Protein AF-A0A845YR26-F1 (afdb_monomer_lite)

Secondary structure (DSSP, 8-state):
----------------------PPPPPGGG----HHHHHHHHHT-SSHHHHHHHHHHHGGGHHHHHHHHHHHTT-SSHHHHHHHHHHHTT---HHHHHHHHHH---

pLDDT: mean 79.08, std 20.18, range [38.75, 97.38]

Radius of gyration: 26.7 Å; chains: 1; bounding box: 30×80×64 Å

Sequence (106 aa):
MPTNRKEEDNSPRADDAVLGGEAPPPPVEGVVLGGIEGVKRRLAATTVEQRLAALYDAIDYGEAGLDLMLQALQDESPQVHWAAYLLLKDSDSPKVKQYLSNYLPW

Foldseek 3Di:
DDDDDDDDDDDDDDDDDPCPDPDPDPPPVPDPPPDLRCLVVQCPDPDPVSVLVSLVSLVVVPPSSLVSLLVQCPPPDPVSVVSSCVVLVPDPDPVSVVSVCVVPVD

Structure (mmCIF, N/CA/C/O backbone):
data_AF-A0A845YR26-F1
#
_entry.id   AF-A0A845YR26-F1
#
loop_
_atom_site.group_PDB
_atom_site.id
_atom_site.type_symbol
_atom_site.label_at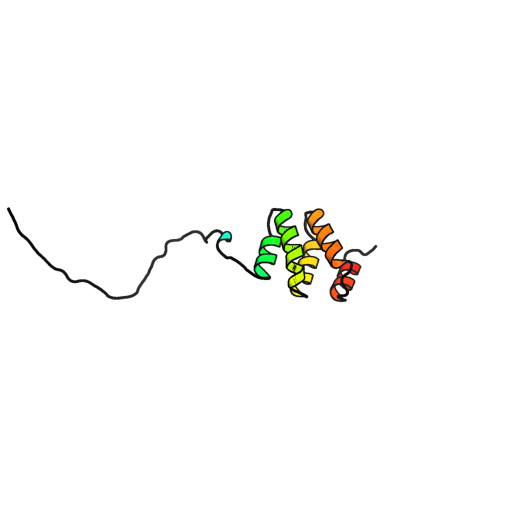om_id
_atom_site.label_alt_id
_atom_site.label_comp_id
_atom_site.label_asym_id
_atom_site.label_entity_id
_atom_site.label_seq_id
_atom_site.pdbx_PDB_ins_code
_atom_site.Cartn_x
_atom_site.Cartn_y
_atom_site.Cartn_z
_atom_site.occupancy
_atom_site.B_iso_or_equiv
_atom_site.auth_seq_id
_atom_site.auth_comp_id
_atom_site.auth_asym_id
_atom_site.auth_atom_id
_atom_site.pdbx_PDB_model_num
ATOM 1 N N . MET A 1 1 ? 16.243 -61.229 -50.650 1.00 38.75 1 MET A N 1
ATOM 2 C CA . MET A 1 1 ? 16.524 -62.407 -49.801 1.00 38.75 1 MET A CA 1
ATOM 3 C C . MET A 1 1 ? 16.087 -62.087 -48.372 1.00 38.75 1 MET A C 1
ATOM 5 O O . MET A 1 1 ? 16.436 -61.003 -47.921 1.00 38.75 1 MET A O 1
ATOM 9 N N . PRO A 1 2 ? 15.258 -62.934 -47.730 1.00 49.88 2 PRO A N 1
ATOM 10 C CA . PRO A 1 2 ? 14.568 -62.646 -46.465 1.00 49.88 2 PRO A CA 1
ATOM 11 C C . PRO A 1 2 ? 15.257 -63.228 -45.206 1.00 49.88 2 PRO A C 1
ATOM 13 O O . PRO A 1 2 ? 16.233 -63.964 -45.316 1.00 49.88 2 PRO A O 1
ATOM 16 N N . THR A 1 3 ? 14.620 -62.974 -44.046 1.00 43.91 3 THR A N 1
ATOM 17 C CA . THR A 1 3 ? 14.806 -63.514 -42.668 1.00 43.91 3 THR A CA 1
ATOM 18 C C . THR A 1 3 ? 15.812 -62.737 -41.798 1.00 43.91 3 THR A C 1
ATOM 20 O O . THR A 1 3 ? 16.918 -62.467 -42.233 1.00 43.91 3 THR A O 1
ATOM 23 N N . ASN A 1 4 ? 15.470 -62.267 -40.588 1.00 44.91 4 ASN A N 1
ATOM 24 C CA . ASN A 1 4 ? 15.049 -63.093 -39.453 1.00 44.91 4 ASN A CA 1
ATOM 25 C C . ASN A 1 4 ? 14.311 -62.296 -38.341 1.00 44.91 4 ASN A C 1
ATOM 27 O O . ASN A 1 4 ? 14.673 -61.160 -38.052 1.00 44.91 4 ASN A O 1
ATOM 31 N N . ARG A 1 5 ? 13.315 -62.926 -37.698 1.00 48.16 5 ARG A N 1
ATOM 32 C CA . ARG A 1 5 ? 12.585 -62.456 -36.498 1.00 48.16 5 ARG A CA 1
ATOM 33 C C . ARG A 1 5 ? 13.402 -62.702 -35.224 1.00 48.16 5 ARG A C 1
ATOM 35 O O . ARG A 1 5 ? 13.974 -63.783 -35.111 1.00 48.16 5 ARG A O 1
ATOM 42 N N . LYS A 1 6 ? 13.301 -61.807 -34.234 1.00 43.44 6 LYS A N 1
ATOM 43 C CA . LYS A 1 6 ? 13.105 -62.171 -32.818 1.00 43.44 6 LYS A CA 1
ATOM 44 C C . LYS A 1 6 ? 12.258 -61.103 -32.127 1.00 43.44 6 LYS A C 1
ATOM 46 O O . LYS A 1 6 ? 12.621 -59.935 -32.095 1.00 43.44 6 LYS A O 1
ATOM 51 N N . GLU A 1 7 ? 11.105 -61.548 -31.652 1.00 51.47 7 GLU A N 1
ATOM 52 C CA . GLU A 1 7 ? 10.287 -60.887 -30.644 1.00 51.47 7 GLU A CA 1
ATOM 53 C C . GLU A 1 7 ? 11.052 -60.980 -29.319 1.00 51.47 7 GLU A C 1
ATOM 55 O O . GLU A 1 7 ? 11.357 -62.084 -28.872 1.00 51.47 7 GLU A O 1
ATOM 60 N N . GLU A 1 8 ? 11.381 -59.846 -28.709 1.00 48.38 8 GLU A N 1
ATOM 61 C CA . GLU A 1 8 ? 11.686 -59.785 -27.281 1.00 48.38 8 GLU A CA 1
ATOM 62 C C . GLU A 1 8 ? 10.733 -58.764 -26.668 1.00 48.38 8 GLU A C 1
ATOM 64 O O . GLU A 1 8 ? 10.911 -57.549 -26.731 1.00 48.38 8 GLU A O 1
ATOM 69 N N . ASP A 1 9 ? 9.638 -59.335 -26.180 1.00 51.53 9 ASP A N 1
ATOM 70 C CA . ASP A 1 9 ? 8.713 -58.783 -25.211 1.00 51.53 9 ASP A CA 1
ATOM 71 C C . ASP A 1 9 ? 9.499 -58.204 -24.027 1.00 51.53 9 ASP A C 1
ATOM 73 O O . ASP A 1 9 ? 10.152 -58.938 -23.285 1.00 51.53 9 ASP A O 1
ATOM 77 N N . ASN A 1 10 ? 9.490 -56.880 -23.871 1.00 48.22 10 ASN A N 1
ATOM 78 C CA . ASN A 1 10 ? 9.941 -56.273 -22.628 1.00 48.22 10 ASN A CA 1
ATOM 79 C C . ASN A 1 10 ? 9.187 -54.972 -22.350 1.00 48.22 10 ASN A C 1
ATOM 81 O O . ASN A 1 10 ? 9.634 -53.859 -22.622 1.00 48.22 10 ASN A O 1
ATOM 85 N N . SER A 1 11 ? 7.994 -55.122 -21.797 1.00 41.44 11 SER A N 1
ATOM 86 C CA . SER A 1 11 ? 7.369 -54.107 -20.957 1.00 41.44 11 SER A CA 1
ATOM 87 C C . SER A 1 11 ? 6.746 -54.811 -19.752 1.00 41.44 11 SER A C 1
ATOM 89 O O . SER A 1 11 ? 6.210 -55.904 -19.912 1.00 41.44 11 SER A O 1
ATOM 91 N N . PRO A 1 12 ? 6.622 -54.164 -18.585 1.00 55.03 12 PRO A N 1
ATOM 92 C CA . PRO A 1 12 ? 7.520 -53.198 -17.946 1.00 55.03 12 PRO A CA 1
ATOM 93 C C . PRO A 1 12 ? 7.750 -53.559 -16.457 1.00 55.03 12 PRO A C 1
ATOM 95 O O . PRO A 1 12 ? 6.984 -54.324 -15.872 1.00 55.03 12 PRO A O 1
ATOM 98 N N . ARG A 1 13 ? 8.762 -52.973 -15.804 1.00 50.34 13 ARG A N 1
ATOM 99 C CA . ARG A 1 13 ? 8.859 -52.826 -14.331 1.00 50.34 13 ARG A CA 1
ATOM 100 C C . ARG A 1 13 ? 10.141 -52.074 -13.982 1.00 50.34 13 ARG A C 1
ATOM 102 O O . ARG A 1 13 ? 11.152 -52.302 -14.629 1.00 50.34 13 ARG A O 1
ATOM 109 N N . ALA A 1 14 ? 10.242 -51.267 -12.944 1.00 48.47 14 ALA A N 1
ATOM 110 C CA . ALA A 1 14 ? 9.343 -50.431 -12.157 1.00 48.47 14 ALA A CA 1
ATOM 111 C C . ALA A 1 14 ? 10.336 -49.559 -11.373 1.00 48.47 14 ALA A C 1
ATOM 113 O O . ALA A 1 14 ? 11.303 -50.106 -10.849 1.00 48.47 14 ALA A O 1
ATOM 114 N N . ASP A 1 15 ? 10.121 -48.247 -11.372 1.00 53.53 15 ASP A N 1
ATOM 115 C CA . ASP A 1 15 ? 10.587 -47.321 -10.336 1.00 53.53 15 ASP A CA 1
ATOM 116 C C . ASP A 1 15 ? 12.042 -47.472 -9.852 1.00 53.53 15 ASP A C 1
ATOM 118 O O . ASP A 1 15 ? 12.286 -48.153 -8.864 1.00 53.53 15 ASP A O 1
ATOM 122 N N . ASP A 1 16 ? 12.995 -46.756 -10.459 1.00 49.75 16 ASP A N 1
ATOM 123 C CA . ASP A 1 16 ? 13.855 -45.865 -9.664 1.00 49.75 16 ASP A CA 1
ATOM 124 C C . ASP A 1 16 ? 14.665 -44.904 -10.547 1.00 49.75 16 ASP A C 1
ATOM 126 O O . ASP A 1 16 ? 15.222 -45.285 -11.576 1.00 49.75 16 ASP A O 1
ATOM 130 N N . ALA A 1 17 ? 14.748 -43.661 -10.081 1.00 50.31 17 ALA A N 1
ATOM 131 C CA . ALA A 1 17 ? 15.573 -42.564 -10.575 1.00 50.31 17 ALA A CA 1
ATOM 132 C C . ALA A 1 17 ? 15.265 -42.014 -11.984 1.00 50.31 17 ALA A C 1
ATOM 134 O O . ALA A 1 17 ? 16.064 -42.110 -12.918 1.00 50.31 17 ALA A O 1
ATOM 135 N N . VAL A 1 18 ? 14.186 -41.230 -12.096 1.00 50.75 18 VAL A N 1
ATOM 136 C CA . VAL A 1 18 ? 14.268 -40.026 -12.941 1.00 50.75 18 VAL A CA 1
ATOM 137 C C . VAL A 1 18 ? 15.304 -39.095 -12.307 1.00 50.75 18 VAL A C 1
ATOM 139 O O . VAL A 1 18 ? 14.989 -38.289 -11.436 1.00 50.75 18 VAL A O 1
ATOM 142 N N . LEU A 1 19 ? 16.557 -39.205 -12.762 1.00 54.78 19 LEU A N 1
ATOM 143 C CA . LEU A 1 19 ? 17.488 -38.079 -12.784 1.00 54.78 19 LEU A CA 1
ATOM 144 C C . LEU A 1 19 ? 16.887 -37.019 -13.717 1.00 54.78 19 LEU A C 1
ATOM 146 O O . LEU A 1 19 ? 17.248 -36.899 -14.887 1.00 54.78 19 LEU A O 1
ATOM 150 N N . GLY A 1 20 ? 15.916 -36.269 -13.195 1.00 50.53 20 GLY A N 1
ATOM 151 C CA . GLY A 1 20 ? 15.615 -34.946 -13.707 1.00 50.53 20 GLY A CA 1
ATOM 152 C C . GLY A 1 20 ? 16.885 -34.141 -13.513 1.00 50.53 20 GLY A C 1
ATOM 153 O O . GLY A 1 20 ? 17.258 -33.850 -12.378 1.00 50.53 20 GLY A O 1
ATOM 154 N N . GLY A 1 21 ? 17.596 -33.897 -14.613 1.00 46.12 21 GLY A N 1
ATOM 155 C CA . GLY A 1 21 ? 18.806 -33.093 -14.614 1.00 46.12 21 GLY A CA 1
ATOM 156 C C . GLY A 1 21 ? 18.579 -31.777 -13.883 1.00 46.12 21 GLY A C 1
ATOM 157 O O . GLY A 1 21 ? 17.443 -31.320 -13.754 1.00 46.12 21 GLY A O 1
ATOM 158 N N . GLU A 1 22 ? 19.673 -31.190 -13.409 1.00 54.50 22 GLU A N 1
ATOM 159 C CA . GLU A 1 22 ? 19.739 -29.826 -12.895 1.00 54.50 22 GLU A CA 1
ATOM 160 C C . GLU A 1 22 ? 19.195 -28.847 -13.945 1.00 54.50 22 GLU A C 1
ATOM 162 O O . GLU A 1 22 ? 19.927 -28.199 -14.691 1.00 54.50 22 GLU A O 1
ATOM 167 N N . ALA A 1 23 ? 17.874 -28.756 -14.036 1.00 53.53 23 ALA A N 1
ATOM 168 C CA . ALA A 1 23 ? 17.218 -27.616 -14.608 1.00 53.53 23 ALA A CA 1
ATOM 169 C C . ALA A 1 23 ? 17.482 -26.484 -13.611 1.00 53.53 23 ALA A C 1
ATOM 171 O O . ALA A 1 23 ? 17.205 -26.661 -12.416 1.00 53.53 23 ALA A O 1
ATOM 172 N N . PRO A 1 24 ? 18.023 -25.335 -14.052 1.00 59.19 24 PRO A N 1
ATOM 173 C CA . PRO A 1 24 ? 17.998 -24.152 -13.209 1.00 59.19 24 PRO A CA 1
ATOM 174 C C . PRO A 1 24 ? 16.555 -23.970 -12.722 1.00 59.19 24 PRO A C 1
ATOM 176 O O . PRO A 1 24 ? 15.629 -24.277 -13.488 1.00 59.19 24 PRO A O 1
ATOM 179 N N . PRO A 1 25 ? 16.341 -23.535 -11.464 1.00 55.19 25 PRO A N 1
ATOM 180 C CA . PRO A 1 25 ? 14.995 -23.308 -10.966 1.00 55.19 25 PRO A CA 1
ATOM 181 C C . PRO A 1 25 ? 14.244 -22.502 -12.027 1.00 55.19 25 PRO A C 1
ATOM 183 O O . PRO A 1 25 ? 14.814 -21.534 -12.551 1.00 55.19 25 PRO A O 1
ATOM 186 N N . PRO A 1 26 ? 13.034 -22.941 -12.421 1.00 51.75 26 PRO A N 1
ATOM 187 C CA . PRO A 1 26 ? 12.294 -22.263 -13.468 1.00 51.75 26 PRO A CA 1
ATOM 188 C C . PRO A 1 26 ? 12.241 -20.779 -13.106 1.00 51.75 26 PRO A C 1
ATOM 190 O O . PRO A 1 26 ? 12.122 -20.468 -11.911 1.00 51.75 26 PRO A O 1
ATOM 193 N N . PRO A 1 27 ? 12.364 -19.858 -14.083 1.00 53.53 27 PRO A N 1
ATOM 194 C CA . PRO A 1 27 ? 12.200 -18.447 -13.791 1.00 53.53 27 PRO A CA 1
ATOM 195 C C . PRO A 1 27 ? 10.921 -18.318 -12.969 1.00 53.53 27 PRO A C 1
ATOM 197 O O . PRO A 1 27 ? 9.889 -18.897 -13.319 1.00 53.53 27 PRO A O 1
ATOM 200 N N . VAL A 1 28 ? 11.011 -17.612 -11.839 1.00 55.84 28 VAL A N 1
ATOM 201 C CA . VAL A 1 28 ? 9.942 -17.457 -10.826 1.00 55.84 28 VAL A CA 1
ATOM 202 C C . VAL A 1 28 ? 8.625 -16.930 -11.450 1.00 55.84 28 VAL A C 1
ATOM 204 O O . VAL A 1 28 ? 7.571 -16.873 -10.824 1.00 55.84 28 VAL A O 1
ATOM 207 N N . GLU A 1 29 ? 8.677 -16.580 -12.731 1.00 53.19 29 GLU A N 1
ATOM 208 C CA . GLU A 1 29 ? 7.615 -16.261 -13.671 1.00 53.19 29 GLU A CA 1
ATOM 209 C C . GLU A 1 29 ? 6.588 -17.364 -13.940 1.00 53.19 29 GLU A C 1
ATOM 211 O O . GLU A 1 29 ? 5.459 -17.019 -14.277 1.00 53.19 29 GLU A O 1
ATOM 216 N N . GLY A 1 30 ? 6.903 -18.643 -13.720 1.00 50.78 30 GLY A N 1
ATOM 217 C CA . GLY A 1 30 ? 5.986 -19.752 -14.032 1.00 50.78 30 GLY A CA 1
ATOM 218 C C . GLY A 1 30 ? 4.851 -20.004 -13.029 1.00 50.78 30 GLY A C 1
ATOM 219 O O . GLY A 1 30 ? 3.932 -20.762 -13.333 1.00 50.78 30 GLY A O 1
ATOM 220 N N . VAL A 1 31 ? 4.883 -19.390 -11.842 1.00 52.38 31 VAL A N 1
ATOM 221 C CA . VAL A 1 31 ? 3.813 -19.554 -10.848 1.00 52.38 31 VAL A CA 1
ATOM 222 C C . VAL A 1 31 ? 2.841 -18.389 -10.980 1.00 52.38 31 VAL A C 1
ATOM 224 O O . VAL A 1 31 ? 3.185 -17.241 -10.678 1.00 52.38 31 VAL A O 1
ATOM 227 N N . VAL A 1 32 ? 1.606 -18.685 -11.400 1.00 53.97 32 VAL A N 1
ATOM 228 C CA . VAL A 1 32 ? 0.469 -17.772 -11.230 1.00 53.97 32 VAL A CA 1
ATOM 229 C C . VAL A 1 32 ? 0.167 -17.733 -9.735 1.00 53.97 32 VAL A C 1
ATOM 231 O O . VAL A 1 32 ? -0.715 -18.428 -9.236 1.00 53.97 32 VAL A O 1
ATOM 234 N N . LEU A 1 33 ? 0.966 -16.966 -8.993 1.00 63.09 33 LEU A N 1
ATOM 235 C CA . LEU A 1 33 ? 0.646 -16.587 -7.627 1.00 63.09 33 LEU A CA 1
ATOM 236 C C . LEU A 1 33 ? -0.591 -15.695 -7.741 1.00 63.09 33 LEU A C 1
ATOM 238 O O . LEU A 1 33 ? -0.494 -14.505 -8.022 1.00 63.09 33 LEU A O 1
ATOM 242 N N . GLY A 1 34 ? -1.771 -16.305 -7.672 1.00 77.44 34 GLY A N 1
ATOM 243 C CA . GLY A 1 34 ? -3.022 -15.578 -7.530 1.00 77.44 34 GLY A CA 1
ATOM 244 C C . GLY A 1 34 ? -3.124 -14.967 -6.134 1.00 77.44 34 GLY A C 1
ATOM 245 O O . GLY A 1 34 ? -2.287 -15.209 -5.259 1.00 77.44 34 GLY A O 1
ATOM 246 N N . GLY A 1 35 ? -4.178 -14.192 -5.906 1.00 89.12 35 GLY A N 1
ATOM 247 C CA . GLY A 1 35 ? -4.460 -13.676 -4.573 1.00 89.12 35 GLY A CA 1
ATOM 248 C C . GLY A 1 35 ? -3.378 -12.721 -4.047 1.00 89.12 35 GLY A C 1
ATOM 249 O O . GLY A 1 35 ? -2.644 -12.077 -4.802 1.00 89.12 35 GLY A O 1
ATOM 250 N N . ILE A 1 36 ? -3.249 -12.688 -2.720 1.00 93.44 36 ILE A N 1
ATOM 251 C CA . ILE A 1 36 ? -2.331 -11.798 -1.999 1.00 93.44 36 ILE A CA 1
ATOM 252 C C . ILE A 1 36 ? -0.851 -12.083 -2.295 1.00 93.44 36 ILE A C 1
ATOM 254 O O . ILE A 1 36 ? -0.030 -11.170 -2.267 1.00 93.44 36 ILE A O 1
ATOM 258 N N . GLU A 1 37 ? -0.486 -13.324 -2.630 1.00 92.75 37 GLU A N 1
ATOM 259 C CA . GLU A 1 37 ? 0.898 -13.653 -3.001 1.00 92.75 37 GLU A CA 1
ATOM 260 C C . GLU A 1 37 ? 1.286 -13.056 -4.358 1.00 92.75 37 GLU A C 1
ATOM 262 O O . GLU A 1 37 ? 2.416 -12.599 -4.546 1.00 92.75 37 GLU A O 1
ATOM 267 N N . GLY A 1 38 ? 0.331 -12.960 -5.286 1.00 92.50 38 GLY A N 1
ATOM 268 C CA . GLY A 1 38 ? 0.520 -12.224 -6.534 1.00 92.50 38 GLY A CA 1
ATOM 269 C C . GLY A 1 38 ? 0.773 -10.741 -6.307 1.00 92.50 38 GLY A C 1
ATOM 270 O O . GLY A 1 38 ? 1.634 -10.154 -6.965 1.00 92.50 38 GLY A O 1
ATOM 271 N N . VAL A 1 39 ? 0.051 -10.152 -5.353 1.00 94.75 39 VAL A N 1
ATOM 272 C CA . VAL A 1 39 ? 0.224 -8.751 -4.953 1.00 94.75 39 VAL A CA 1
ATOM 273 C C . VAL A 1 39 ? 1.624 -8.525 -4.386 1.00 94.75 39 VAL A C 1
ATOM 275 O O . VAL A 1 39 ? 2.345 -7.663 -4.882 1.00 94.75 39 VAL A O 1
ATOM 278 N N . LYS A 1 40 ? 2.061 -9.345 -3.423 1.00 95.50 40 LYS A N 1
ATOM 279 C CA . LYS A 1 40 ? 3.416 -9.264 -2.845 1.00 95.50 40 LYS A CA 1
ATOM 280 C C . LYS A 1 40 ? 4.504 -9.354 -3.907 1.00 95.50 40 LYS A C 1
ATOM 282 O O . LYS A 1 40 ? 5.423 -8.539 -3.926 1.00 95.50 40 LYS A O 1
ATOM 287 N N . ARG A 1 41 ? 4.380 -10.315 -4.828 1.00 94.12 41 ARG A N 1
ATOM 288 C CA . ARG A 1 41 ? 5.344 -10.485 -5.919 1.00 94.12 41 ARG A CA 1
ATOM 289 C C . ARG A 1 41 ? 5.421 -9.244 -6.809 1.00 94.12 41 ARG A C 1
ATOM 291 O O . ARG A 1 41 ? 6.519 -8.843 -7.182 1.00 94.12 41 ARG A O 1
ATOM 298 N N . ARG A 1 42 ? 4.279 -8.640 -7.154 1.00 94.31 42 ARG A N 1
ATOM 299 C CA . ARG A 1 42 ? 4.248 -7.421 -7.975 1.00 94.31 42 ARG A CA 1
ATOM 300 C C . ARG A 1 42 ? 4.740 -6.184 -7.221 1.00 94.31 42 ARG A C 1
ATOM 302 O O . ARG A 1 42 ? 5.367 -5.341 -7.846 1.00 94.31 42 ARG A O 1
ATOM 309 N N . LEU A 1 43 ? 4.543 -6.096 -5.904 1.00 94.75 43 LEU A N 1
ATOM 310 C CA . LEU A 1 43 ? 5.153 -5.046 -5.075 1.00 94.75 43 LEU A CA 1
ATOM 311 C C . LEU A 1 43 ? 6.680 -5.147 -5.015 1.00 94.75 43 LEU A C 1
ATOM 313 O O . LEU A 1 43 ? 7.343 -4.134 -4.853 1.00 94.75 43 LEU A O 1
ATOM 317 N N . ALA A 1 44 ? 7.253 -6.336 -5.198 1.00 93.88 44 ALA A N 1
ATOM 318 C CA . ALA A 1 44 ? 8.700 -6.520 -5.311 1.00 93.88 44 ALA A CA 1
ATOM 319 C C . ALA A 1 44 ? 9.235 -6.322 -6.745 1.00 93.88 44 ALA A C 1
ATOM 321 O O . ALA A 1 44 ? 10.410 -6.581 -7.009 1.00 93.88 44 ALA A O 1
ATOM 322 N N . ALA A 1 45 ? 8.387 -5.921 -7.698 1.00 93.94 45 ALA A N 1
ATOM 323 C CA . ALA A 1 45 ? 8.795 -5.765 -9.085 1.00 93.94 45 ALA A CA 1
ATOM 324 C C . ALA A 1 45 ? 9.662 -4.518 -9.299 1.00 93.94 45 ALA A C 1
ATOM 326 O O . ALA A 1 45 ? 9.519 -3.499 -8.623 1.00 93.94 45 ALA A O 1
ATOM 327 N N . THR A 1 46 ? 10.525 -4.575 -10.312 1.00 91.81 46 THR A N 1
ATOM 328 C CA . THR A 1 46 ? 11.414 -3.462 -10.675 1.00 91.81 46 THR A CA 1
ATOM 329 C C . THR A 1 46 ? 10.660 -2.282 -11.284 1.00 91.81 46 THR A C 1
ATOM 331 O O . THR A 1 46 ? 11.087 -1.140 -11.133 1.00 91.81 46 THR A O 1
ATOM 334 N N . THR A 1 47 ? 9.529 -2.533 -11.948 1.00 96.12 47 THR A N 1
ATOM 335 C CA . THR A 1 47 ? 8.747 -1.480 -12.605 1.00 96.12 47 THR A CA 1
ATOM 336 C C . THR A 1 47 ? 7.783 -0.810 -11.630 1.00 96.12 47 THR A C 1
ATOM 338 O O . THR A 1 47 ? 7.080 -1.474 -10.865 1.00 96.12 47 THR A O 1
ATOM 341 N N . VAL A 1 48 ? 7.731 0.521 -11.679 1.00 97.00 48 VAL A N 1
ATOM 342 C CA . VAL A 1 48 ? 6.842 1.333 -10.836 1.00 97.00 48 VAL A CA 1
ATOM 343 C C . VAL A 1 48 ? 5.378 0.990 -11.110 1.00 97.00 48 VAL A C 1
ATOM 345 O O . VAL A 1 48 ? 4.579 0.878 -10.185 1.00 97.00 48 VAL A O 1
ATOM 348 N N . GLU A 1 49 ? 5.028 0.760 -12.372 1.00 96.38 49 GLU A N 1
ATOM 349 C CA . GLU A 1 49 ? 3.670 0.459 -12.819 1.00 96.38 49 GLU A CA 1
ATOM 350 C C . GLU A 1 49 ? 3.145 -0.845 -12.207 1.00 96.38 49 GLU A C 1
ATOM 352 O O . GLU A 1 49 ? 1.991 -0.907 -11.781 1.00 96.38 49 GLU A O 1
ATOM 357 N N . GLN A 1 50 ? 3.990 -1.879 -12.110 1.00 95.88 50 GLN A N 1
ATOM 358 C CA . GLN A 1 50 ? 3.604 -3.143 -11.478 1.00 95.88 50 GLN A CA 1
ATOM 359 C C . GLN A 1 50 ? 3.397 -2.985 -9.971 1.00 95.88 50 GLN A C 1
ATOM 361 O O . GLN A 1 50 ? 2.438 -3.548 -9.437 1.00 95.88 50 GLN A O 1
ATOM 366 N N . ARG A 1 51 ? 4.245 -2.198 -9.297 1.00 97.38 51 ARG A N 1
ATOM 367 C CA . ARG A 1 51 ? 4.088 -1.916 -7.863 1.00 97.38 51 ARG A CA 1
ATOM 368 C C . ARG A 1 51 ? 2.822 -1.106 -7.583 1.00 97.38 51 ARG A C 1
ATOM 370 O O . ARG A 1 51 ? 2.076 -1.441 -6.668 1.00 97.38 51 ARG A O 1
ATOM 377 N N . LEU A 1 52 ? 2.521 -0.106 -8.414 1.00 97.25 52 LEU A N 1
ATOM 378 C CA . LEU A 1 52 ? 1.281 0.671 -8.321 1.00 97.25 52 LEU A CA 1
ATOM 379 C C . LEU A 1 52 ? 0.038 -0.196 -8.536 1.00 97.25 52 LEU A C 1
ATOM 381 O O . LEU A 1 52 ? -0.895 -0.127 -7.742 1.00 97.25 52 LEU A O 1
ATOM 385 N N . ALA A 1 53 ? 0.025 -1.042 -9.570 1.00 95.38 53 ALA A N 1
ATOM 386 C CA . ALA A 1 53 ? -1.091 -1.960 -9.799 1.00 95.38 53 ALA A CA 1
ATOM 387 C C . ALA A 1 53 ? -1.310 -2.887 -8.591 1.00 95.38 53 ALA A C 1
ATOM 389 O O . ALA A 1 53 ? -2.438 -3.079 -8.146 1.00 95.38 53 ALA A O 1
ATOM 390 N N . ALA A 1 54 ? -0.224 -3.397 -8.006 1.00 95.94 54 ALA A N 1
ATOM 391 C CA . ALA A 1 54 ? -0.291 -4.232 -6.815 1.00 95.94 54 ALA A CA 1
ATOM 392 C C . ALA A 1 54 ? -0.835 -3.487 -5.585 1.00 95.94 54 ALA A C 1
ATOM 394 O O . ALA A 1 54 ? -1.599 -4.066 -4.819 1.00 95.94 54 ALA A O 1
ATOM 395 N N . LEU A 1 55 ? -0.492 -2.208 -5.405 1.00 95.88 55 LEU A N 1
ATOM 396 C CA . LEU A 1 55 ? -1.064 -1.380 -4.339 1.00 95.88 55 LEU A CA 1
ATOM 397 C C . LEU A 1 55 ? -2.587 -1.265 -4.441 1.00 95.88 55 LEU A C 1
ATOM 399 O O . LEU A 1 55 ? -3.267 -1.354 -3.421 1.00 95.88 55 LEU A O 1
ATOM 403 N N . TYR A 1 56 ? -3.122 -1.091 -5.649 1.00 94.75 56 TYR A N 1
ATOM 404 C CA . TYR A 1 56 ? -4.571 -1.042 -5.846 1.00 94.75 56 TYR A CA 1
ATOM 405 C C . TYR A 1 56 ? -5.225 -2.397 -5.589 1.00 94.75 56 TYR A C 1
ATOM 407 O O . TYR A 1 56 ? -6.221 -2.457 -4.874 1.00 94.75 56 TYR A O 1
ATOM 415 N N . ASP A 1 57 ? -4.624 -3.483 -6.076 1.00 94.62 57 ASP A N 1
ATOM 416 C CA . ASP A 1 57 ? -5.125 -4.832 -5.803 1.00 94.62 57 ASP A CA 1
ATOM 417 C C . ASP A 1 57 ? -5.110 -5.152 -4.299 1.00 94.62 57 ASP A C 1
ATOM 419 O O . ASP A 1 57 ? -5.971 -5.879 -3.814 1.00 94.62 57 ASP A O 1
ATOM 423 N N . ALA A 1 58 ? -4.157 -4.603 -3.534 1.00 95.62 58 ALA A N 1
ATOM 424 C CA . ALA A 1 58 ? -4.054 -4.818 -2.093 1.00 95.62 58 ALA A CA 1
ATOM 425 C C . ALA A 1 58 ? -5.312 -4.360 -1.326 1.00 95.62 58 ALA A C 1
ATOM 427 O O . ALA A 1 58 ? -5.594 -4.916 -0.267 1.00 95.62 58 ALA A O 1
ATOM 428 N N . ILE A 1 59 ? -6.092 -3.406 -1.853 1.00 93.06 59 ILE A N 1
ATOM 429 C CA . ILE A 1 59 ? -7.329 -2.906 -1.220 1.00 93.06 59 ILE A CA 1
ATOM 430 C C . ILE A 1 59 ? -8.309 -4.056 -0.938 1.00 93.06 59 ILE A C 1
ATOM 432 O O . ILE A 1 59 ? -8.949 -4.081 0.116 1.00 93.06 59 ILE A O 1
ATOM 436 N N . ASP A 1 60 ? -8.354 -5.053 -1.821 1.00 93.25 60 ASP A N 1
ATOM 437 C CA . ASP A 1 60 ? -9.293 -6.175 -1.741 1.00 93.25 60 ASP A CA 1
ATOM 438 C C . ASP A 1 60 ? -8.924 -7.221 -0.671 1.00 93.25 60 ASP A C 1
ATOM 440 O O . ASP A 1 60 ? -9.678 -8.165 -0.430 1.00 93.25 60 ASP A O 1
ATOM 444 N N . TYR A 1 61 ? -7.780 -7.066 0.006 1.00 93.69 61 TYR A N 1
ATOM 445 C CA . TYR A 1 61 ? -7.248 -8.054 0.956 1.00 93.69 61 TYR A CA 1
ATOM 446 C C . TYR A 1 61 ? -7.298 -7.610 2.425 1.00 93.69 61 TYR A C 1
ATOM 448 O O . TYR A 1 61 ? -6.632 -8.210 3.275 1.00 93.69 61 TYR A O 1
ATOM 456 N N . GLY A 1 62 ? -8.086 -6.581 2.749 1.00 91.25 62 GLY A N 1
ATOM 457 C CA . GLY A 1 62 ? -8.341 -6.160 4.131 1.00 91.25 62 GLY A CA 1
ATOM 458 C C . GLY A 1 62 ? -7.054 -5.849 4.903 1.00 91.25 62 GLY A C 1
ATOM 459 O O . GLY A 1 62 ? -6.193 -5.125 4.408 1.00 91.25 62 GLY A O 1
ATOM 460 N N . GLU A 1 63 ? -6.892 -6.407 6.110 1.00 92.19 63 GLU A N 1
ATOM 461 C CA . GLU A 1 63 ? -5.692 -6.163 6.931 1.00 92.19 63 GLU A CA 1
ATOM 462 C C . GLU A 1 63 ? -4.384 -6.579 6.248 1.00 92.19 63 GLU A C 1
ATOM 464 O O . GLU A 1 63 ? -3.397 -5.852 6.336 1.00 92.19 63 GLU A O 1
ATOM 469 N N . ALA A 1 64 ? -4.367 -7.706 5.527 1.00 93.56 64 ALA A N 1
ATOM 470 C CA . ALA A 1 64 ? -3.168 -8.136 4.809 1.00 93.56 64 ALA A CA 1
ATOM 471 C C . ALA A 1 64 ? -2.792 -7.138 3.703 1.00 93.56 64 ALA A C 1
ATOM 473 O O . ALA A 1 64 ? -1.614 -6.891 3.461 1.00 93.56 64 ALA A O 1
ATOM 474 N N . GLY A 1 65 ? -3.797 -6.540 3.063 1.00 94.31 65 GLY A N 1
ATOM 475 C CA . GLY A 1 65 ? -3.630 -5.459 2.101 1.00 94.31 65 GLY A CA 1
ATOM 476 C C . GLY A 1 65 ? -3.067 -4.184 2.717 1.00 94.31 65 GLY A C 1
ATOM 477 O O . GLY A 1 65 ? -2.097 -3.621 2.210 1.00 94.31 65 GLY A O 1
ATOM 478 N N . LEU A 1 66 ? -3.631 -3.766 3.853 1.00 94.62 66 LEU A N 1
ATOM 479 C CA . LEU A 1 66 ? -3.154 -2.604 4.606 1.00 94.62 66 LEU A CA 1
ATOM 480 C C . LEU A 1 66 ? -1.686 -2.757 5.015 1.00 94.62 66 LEU A C 1
ATOM 482 O O . LEU A 1 66 ? -0.917 -1.806 4.896 1.00 94.62 66 LEU A O 1
ATOM 486 N N . ASP A 1 67 ? -1.267 -3.951 5.428 1.00 95.38 67 ASP A N 1
ATOM 487 C CA . ASP A 1 67 ? 0.123 -4.214 5.808 1.00 95.38 67 ASP A CA 1
ATOM 488 C C . ASP A 1 67 ? 1.096 -4.071 4.640 1.00 95.38 67 ASP A C 1
ATOM 490 O O . ASP A 1 67 ? 2.234 -3.635 4.832 1.00 95.38 67 ASP A O 1
ATOM 494 N N . LEU A 1 68 ? 0.656 -4.400 3.427 1.00 96.06 68 LEU A N 1
ATOM 495 C CA . LEU A 1 68 ? 1.440 -4.187 2.216 1.00 96.06 68 LEU A CA 1
ATOM 496 C C . LEU A 1 68 ? 1.502 -2.708 1.829 1.00 96.06 68 LEU A C 1
ATOM 498 O O . LEU A 1 68 ? 2.570 -2.219 1.466 1.00 96.06 68 LEU A O 1
ATOM 502 N N . MET A 1 69 ? 0.398 -1.972 1.966 1.00 96.00 69 MET A N 1
ATO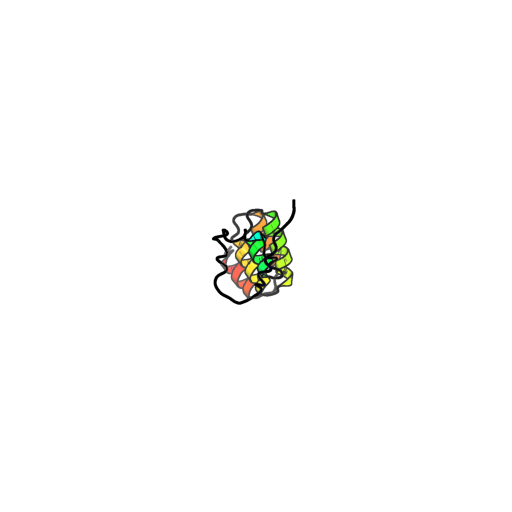M 503 C CA . MET A 1 69 ? 0.392 -0.523 1.740 1.00 96.00 69 MET A CA 1
ATOM 504 C C . MET A 1 69 ? 1.306 0.205 2.731 1.00 96.00 69 MET A C 1
ATOM 506 O O . MET A 1 69 ? 2.041 1.107 2.342 1.00 96.00 69 MET A O 1
ATOM 510 N N . LEU A 1 70 ? 1.314 -0.209 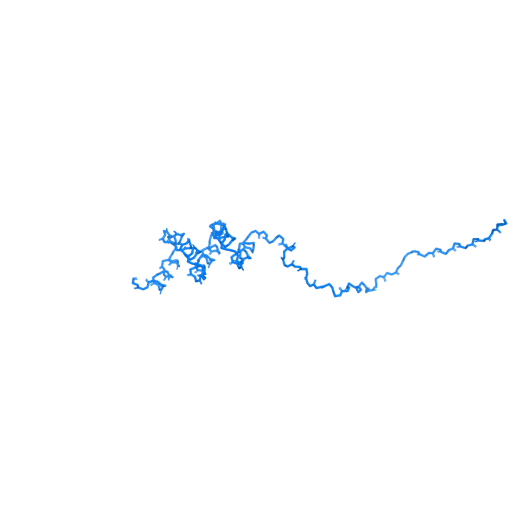4.003 1.00 95.44 70 LEU A N 1
ATOM 511 C CA . LEU A 1 70 ? 2.202 0.363 5.019 1.00 95.44 70 LEU A CA 1
ATOM 512 C C .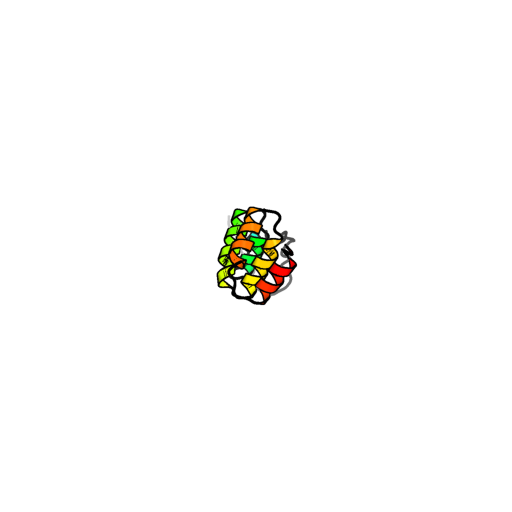 LEU A 1 70 ? 3.679 0.118 4.687 1.00 95.44 70 LEU A C 1
ATOM 514 O O . LEU A 1 70 ? 4.502 1.009 4.883 1.00 95.44 70 LEU A O 1
ATOM 518 N N . GLN A 1 71 ? 4.022 -1.052 4.142 1.00 94.69 71 GLN A N 1
ATOM 519 C CA . GLN A 1 71 ? 5.378 -1.331 3.651 1.00 94.69 71 GLN A CA 1
ATOM 520 C C . GLN A 1 71 ? 5.747 -0.444 2.456 1.00 94.69 71 GLN A C 1
ATOM 522 O O . GLN A 1 71 ? 6.862 0.069 2.396 1.00 94.69 71 GLN A O 1
ATOM 527 N N . ALA A 1 72 ? 4.806 -0.203 1.542 1.00 95.50 72 ALA A N 1
ATOM 528 C CA . ALA A 1 72 ? 5.025 0.622 0.356 1.00 95.50 72 ALA A CA 1
ATOM 529 C C . ALA A 1 72 ? 5.243 2.118 0.655 1.00 95.50 72 ALA A C 1
ATOM 531 O O . ALA A 1 72 ? 5.740 2.843 -0.203 1.00 95.50 72 ALA A O 1
ATOM 532 N N . LEU A 1 73 ? 4.965 2.590 1.877 1.00 94.88 73 LEU A N 1
ATOM 533 C CA . LEU A 1 73 ? 5.422 3.913 2.324 1.00 94.88 73 LEU A CA 1
ATOM 534 C C . LEU A 1 73 ? 6.954 4.027 2.339 1.00 94.88 73 LEU A C 1
ATOM 536 O O . LEU A 1 73 ? 7.486 5.129 2.337 1.00 94.88 73 LEU A O 1
ATOM 540 N N . GLN A 1 74 ? 7.684 2.915 2.357 1.00 93.31 74 GLN A N 1
ATOM 541 C CA . GLN A 1 74 ? 9.147 2.901 2.300 1.00 93.31 74 GLN A CA 1
ATOM 542 C C . GLN A 1 74 ? 9.678 2.604 0.890 1.00 93.31 74 GLN A 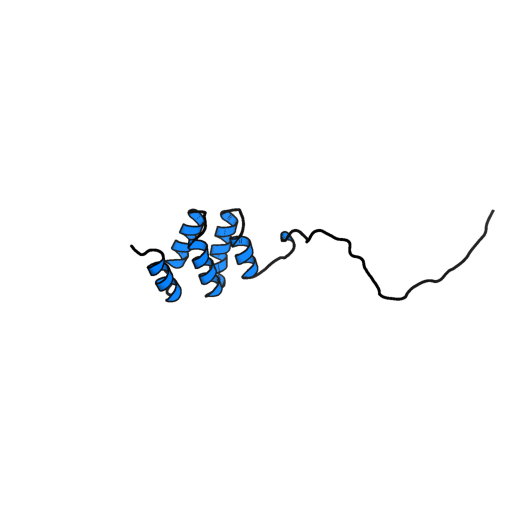C 1
ATOM 544 O O . GLN A 1 74 ? 10.874 2.366 0.736 1.00 93.31 74 GLN A O 1
ATOM 549 N N . ASP A 1 75 ? 8.814 2.593 -0.132 1.00 95.62 75 ASP A N 1
ATOM 550 C CA . ASP A 1 75 ? 9.239 2.352 -1.511 1.00 95.62 75 ASP A CA 1
ATOM 551 C C . ASP A 1 75 ? 10.193 3.454 -1.995 1.00 95.62 75 ASP A C 1
ATOM 553 O O . ASP A 1 75 ? 10.001 4.640 -1.721 1.00 95.62 75 ASP A O 1
ATOM 557 N N . GLU A 1 76 ? 11.220 3.052 -2.744 1.00 94.06 76 GLU A N 1
ATOM 558 C CA . GLU A 1 76 ? 12.207 3.967 -3.323 1.00 94.06 76 GLU A CA 1
ATOM 559 C C . GLU A 1 76 ? 11.599 4.923 -4.357 1.00 94.06 76 GLU A C 1
ATOM 561 O O . GLU A 1 76 ? 12.119 6.018 -4.576 1.00 94.06 76 GLU A O 1
ATOM 566 N N . SER A 1 77 ? 10.502 4.517 -5.006 1.00 96.25 77 SER A N 1
ATOM 567 C CA . SER A 1 77 ? 9.788 5.354 -5.955 1.00 96.25 77 SER A CA 1
ATOM 568 C C . SER A 1 77 ? 8.890 6.329 -5.198 1.00 96.25 77 SER A C 1
ATOM 570 O O . SER A 1 77 ? 7.937 5.903 -4.534 1.00 96.25 77 SER A O 1
ATOM 572 N N . PRO A 1 78 ? 9.077 7.649 -5.393 1.00 95.25 78 PRO A N 1
ATOM 573 C CA . PRO A 1 78 ? 8.165 8.641 -4.843 1.00 95.25 78 PRO A CA 1
ATOM 574 C C . PRO A 1 78 ? 6.718 8.412 -5.291 1.00 95.25 78 PRO A C 1
ATOM 576 O O . PRO A 1 78 ? 5.795 8.710 -4.545 1.00 95.25 78 PRO A O 1
ATOM 579 N N . GLN A 1 79 ? 6.498 7.868 -6.493 1.00 96.75 79 GLN A N 1
ATOM 580 C CA . GLN A 1 79 ? 5.151 7.617 -7.015 1.00 96.75 79 GLN A CA 1
ATOM 581 C C . GLN A 1 79 ? 4.444 6.512 -6.227 1.00 96.75 79 GLN A C 1
ATOM 583 O O . GLN A 1 79 ? 3.276 6.664 -5.876 1.00 96.75 79 GLN A O 1
ATOM 588 N N . VAL A 1 80 ? 5.157 5.424 -5.920 1.00 96.56 80 VAL A N 1
ATOM 589 C CA . VAL A 1 80 ? 4.619 4.303 -5.136 1.00 96.56 80 VAL A CA 1
ATOM 590 C C . VAL A 1 80 ? 4.393 4.730 -3.688 1.00 96.56 80 VAL A C 1
ATOM 592 O O . VAL A 1 80 ? 3.308 4.504 -3.155 1.00 96.56 80 VAL A O 1
ATOM 595 N N . HIS A 1 81 ? 5.357 5.441 -3.095 1.00 95.19 81 HIS A N 1
ATOM 596 C CA . HIS A 1 81 ? 5.226 6.037 -1.766 1.00 95.19 81 HIS A CA 1
ATOM 597 C C . HIS A 1 81 ? 3.980 6.929 -1.657 1.00 95.19 81 HIS A C 1
ATOM 599 O O . HIS A 1 81 ? 3.151 6.749 -0.762 1.00 95.19 81 HIS A O 1
ATOM 605 N N . TRP A 1 82 ? 3.816 7.881 -2.583 1.00 96.00 82 TRP A N 1
ATOM 606 C CA . TRP A 1 82 ? 2.683 8.806 -2.566 1.00 96.00 82 TRP A CA 1
ATOM 607 C C . TRP A 1 82 ? 1.353 8.086 -2.770 1.00 96.00 82 TRP A C 1
ATOM 609 O O . TRP A 1 82 ? 0.379 8.416 -2.096 1.00 96.00 82 TRP A O 1
ATOM 619 N N . ALA A 1 83 ? 1.301 7.092 -3.658 1.00 96.19 83 ALA A N 1
ATOM 620 C CA . ALA A 1 83 ? 0.103 6.282 -3.847 1.00 96.19 83 ALA A CA 1
ATOM 621 C C . ALA A 1 83 ? -0.274 5.535 -2.559 1.00 96.19 83 ALA A C 1
ATOM 623 O O . ALA A 1 83 ? -1.424 5.610 -2.129 1.00 96.19 83 ALA A O 1
ATOM 624 N N . ALA A 1 84 ? 0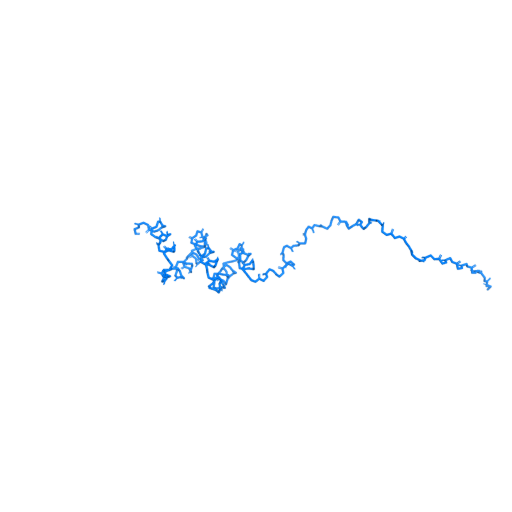.691 4.888 -1.900 1.00 96.12 84 ALA A N 1
ATOM 625 C CA . ALA A 1 84 ? 0.473 4.214 -0.624 1.00 96.12 84 ALA A CA 1
ATOM 626 C C . ALA A 1 84 ? -0.032 5.185 0.455 1.00 96.12 84 ALA A C 1
ATOM 628 O O . ALA A 1 84 ? -1.015 4.898 1.137 1.00 96.12 84 ALA A O 1
ATOM 629 N N . TYR A 1 85 ? 0.575 6.369 0.561 1.00 95.25 85 TYR A N 1
ATOM 630 C CA . TYR A 1 85 ? 0.129 7.404 1.492 1.00 95.25 85 TYR A CA 1
ATOM 631 C C . TYR A 1 85 ? -1.310 7.853 1.217 1.00 95.25 85 TYR A C 1
ATOM 633 O O . TYR A 1 85 ? -2.121 7.905 2.140 1.00 95.25 85 TYR A O 1
ATOM 641 N N . LEU A 1 86 ? -1.659 8.134 -0.042 1.00 94.06 86 LEU A N 1
ATOM 642 C CA . LEU A 1 86 ? -3.011 8.553 -0.421 1.00 94.06 86 LEU A CA 1
ATOM 643 C C . LEU A 1 86 ? -4.063 7.476 -0.138 1.00 94.06 86 LEU A C 1
ATOM 645 O O . LEU A 1 86 ? -5.181 7.820 0.235 1.00 94.06 86 LEU A O 1
ATOM 649 N N . LEU A 1 87 ? -3.712 6.199 -0.291 1.00 93.56 87 LEU A N 1
ATOM 650 C CA . LEU A 1 87 ? -4.594 5.081 0.049 1.00 93.56 87 LEU A CA 1
ATOM 651 C C . LEU A 1 87 ? -4.778 4.934 1.568 1.00 93.56 87 LEU A C 1
ATOM 653 O O . LEU A 1 87 ? -5.855 4.564 2.029 1.00 93.56 87 LEU A O 1
ATOM 657 N N . LEU A 1 88 ? -3.745 5.244 2.353 1.00 93.88 88 LEU A N 1
ATOM 658 C CA . LEU A 1 88 ? -3.748 5.075 3.807 1.00 93.88 88 LEU A CA 1
ATOM 659 C C . LEU A 1 88 ? -4.290 6.284 4.579 1.00 93.88 88 LEU A C 1
ATOM 661 O O . LEU A 1 88 ? -4.814 6.102 5.677 1.00 93.88 88 LEU A O 1
ATOM 665 N N . LYS A 1 89 ? -4.184 7.507 4.041 1.00 90.56 89 LYS A N 1
ATOM 666 C CA . LYS A 1 89 ? -4.501 8.747 4.778 1.00 90.56 89 LYS A CA 1
ATOM 667 C C . LYS A 1 89 ? -5.951 8.821 5.268 1.00 90.56 89 LYS A C 1
ATOM 669 O O . LYS A 1 89 ? -6.202 9.389 6.325 1.00 90.56 89 LYS A O 1
ATOM 674 N N . ASP A 1 90 ? -6.881 8.234 4.514 1.00 84.75 90 ASP A N 1
ATOM 675 C CA . ASP A 1 90 ? -8.313 8.232 4.833 1.00 84.75 90 ASP A CA 1
ATOM 676 C C . ASP A 1 90 ? -8.748 6.910 5.502 1.00 84.75 90 ASP A C 1
ATOM 678 O O . ASP A 1 90 ? -9.937 6.665 5.695 1.00 84.75 90 ASP A O 1
ATOM 682 N N . SER A 1 91 ? -7.798 6.034 5.858 1.00 86.81 91 SER A N 1
ATOM 683 C CA . SER A 1 91 ? -8.100 4.755 6.501 1.00 86.81 91 SER A CA 1
ATOM 684 C C . SER A 1 91 ? -8.544 4.952 7.949 1.00 86.81 91 SER A C 1
ATOM 686 O O . SER A 1 91 ? -7.848 5.566 8.760 1.00 86.81 91 SER A O 1
ATOM 688 N N . ASP A 1 92 ? -9.669 4.338 8.317 1.00 87.25 92 ASP A N 1
ATOM 689 C CA . ASP A 1 92 ? -10.149 4.340 9.699 1.00 87.25 92 ASP A CA 1
ATOM 690 C C . ASP A 1 92 ? -9.434 3.353 10.623 1.00 87.25 92 ASP A C 1
ATOM 692 O O . ASP A 1 92 ? -9.660 3.369 11.835 1.00 87.25 92 ASP A O 1
ATOM 696 N N . SER A 1 93 ? -8.529 2.539 10.076 1.00 90.12 93 SER A N 1
ATOM 697 C CA . SER A 1 93 ? -7.764 1.563 10.842 1.00 90.12 93 SER A CA 1
ATOM 698 C C . SER A 1 93 ? -6.904 2.250 11.915 1.00 90.12 93 SER A C 1
ATOM 700 O O . SER A 1 93 ? -6.018 3.046 11.581 1.00 90.12 93 SER A O 1
ATOM 702 N N . PRO A 1 94 ? -7.087 1.919 13.211 1.00 90.56 94 PRO A N 1
ATOM 703 C CA . PRO A 1 94 ? -6.246 2.447 14.285 1.00 90.56 94 PRO A CA 1
ATOM 704 C C . PRO A 1 94 ? -4.758 2.152 14.066 1.00 90.56 94 PRO A C 1
ATOM 706 O O . PRO A 1 94 ? -3.915 2.991 14.373 1.00 90.56 94 PRO A O 1
ATOM 709 N N . LYS A 1 95 ? -4.444 0.992 13.472 1.00 90.69 95 LYS A N 1
ATOM 710 C CA . LYS A 1 95 ? -3.079 0.590 13.110 1.00 90.69 95 LYS A CA 1
ATOM 711 C C . LYS A 1 95 ? -2.465 1.554 12.099 1.00 90.69 95 LYS A C 1
ATOM 713 O O . LYS A 1 95 ? -1.331 1.985 12.284 1.00 90.69 95 LYS A O 1
ATOM 718 N N . VAL A 1 96 ? -3.221 1.919 11.062 1.00 92.12 96 VAL A N 1
ATOM 719 C CA . VAL A 1 96 ? -2.766 2.866 10.034 1.00 92.12 96 VAL A CA 1
ATOM 720 C C . VAL A 1 96 ? -2.564 4.251 10.635 1.00 92.12 96 VAL A C 1
ATOM 722 O O . VAL A 1 96 ? -1.504 4.840 10.446 1.00 92.12 96 VAL A O 1
ATOM 725 N N . LYS A 1 97 ? -3.527 4.736 11.429 1.00 90.75 97 LYS A N 1
ATOM 726 C CA . LYS A 1 97 ? -3.425 6.031 12.119 1.00 90.75 97 LYS A CA 1
ATOM 727 C C . LYS A 1 97 ? -2.181 6.088 13.013 1.00 90.75 97 LYS A C 1
ATOM 729 O O . LYS A 1 97 ? -1.391 7.018 12.895 1.00 90.75 97 LYS A O 1
ATOM 734 N N . GLN A 1 98 ? -1.958 5.062 13.838 1.00 90.19 98 GLN A N 1
ATOM 735 C CA . GLN A 1 98 ? -0.779 4.972 14.702 1.00 90.19 98 GLN A CA 1
ATOM 736 C C . GLN A 1 98 ? 0.528 4.919 13.900 1.00 90.19 98 GLN A C 1
ATOM 738 O O . GLN A 1 98 ? 1.498 5.586 14.260 1.00 90.19 98 GLN A O 1
ATOM 743 N N . TYR A 1 99 ? 0.570 4.138 12.818 1.00 90.94 99 TYR A N 1
ATOM 744 C CA . TYR A 1 99 ? 1.758 4.041 11.976 1.00 90.94 99 TYR A CA 1
ATOM 745 C C . TYR A 1 99 ? 2.084 5.382 11.314 1.00 90.94 99 TYR A C 1
ATOM 747 O O . TYR A 1 99 ? 3.221 5.840 11.402 1.00 90.94 99 TYR A O 1
ATOM 755 N N . LEU A 1 100 ? 1.092 6.041 10.708 1.00 89.12 100 LEU A N 1
ATOM 756 C CA . LEU A 1 100 ? 1.278 7.334 10.050 1.00 89.12 100 LEU A CA 1
ATOM 757 C C . LEU A 1 100 ? 1.711 8.427 11.032 1.00 89.12 100 LEU A C 1
ATOM 759 O O . LEU A 1 100 ? 2.575 9.220 10.677 1.00 89.12 100 LEU A O 1
ATOM 763 N N . SER A 1 101 ? 1.199 8.439 12.268 1.00 87.06 101 SER A N 1
ATOM 764 C CA . SER A 1 101 ? 1.665 9.377 13.302 1.00 87.06 101 SER A CA 1
ATOM 765 C C . SER A 1 101 ? 3.138 9.184 13.678 1.00 87.06 101 SER A C 1
ATOM 767 O O . SER A 1 101 ? 3.824 10.158 13.968 1.00 87.06 101 SER A O 1
ATOM 769 N N . ASN A 1 102 ? 3.639 7.946 13.669 1.00 86.19 102 ASN A N 1
ATOM 770 C CA . ASN A 1 102 ? 5.057 7.674 13.926 1.00 86.19 102 ASN A CA 1
ATOM 771 C C . ASN A 1 102 ? 5.935 7.969 12.704 1.00 86.19 102 ASN A C 1
ATOM 773 O O . ASN A 1 102 ? 7.101 8.329 12.848 1.00 86.19 102 ASN A O 1
ATOM 777 N N . TYR A 1 103 ? 5.385 7.763 11.508 1.00 80.94 103 TYR A N 1
ATOM 778 C CA . TYR A 1 103 ? 6.098 7.889 10.243 1.00 80.94 103 TYR A CA 1
ATOM 779 C C . TYR A 1 103 ? 6.221 9.351 9.778 1.00 80.94 103 TYR A C 1
ATOM 781 O O . TYR A 1 103 ? 7.266 9.741 9.264 1.00 80.94 103 TYR A O 1
ATOM 789 N N . LEU A 1 104 ? 5.193 10.175 10.010 1.00 74.88 104 LEU A N 1
ATOM 790 C CA . LEU A 1 104 ? 5.185 11.619 9.754 1.00 74.88 104 LEU A CA 1
ATOM 791 C C . LEU A 1 104 ? 5.021 12.371 11.080 1.00 74.88 104 LEU A C 1
ATOM 793 O O . LEU A 1 104 ? 3.909 12.774 11.424 1.00 74.88 104 LEU A O 1
ATOM 797 N N . PRO A 1 105 ? 6.105 12.544 11.855 1.00 59.88 105 PRO A N 1
ATOM 798 C CA . PRO A 1 105 ? 6.007 13.168 13.169 1.00 59.88 105 PRO A CA 1
ATOM 799 C C . PRO A 1 105 ? 5.626 14.664 13.143 1.00 59.88 105 PRO A C 1
ATOM 801 O O . PRO A 1 105 ? 5.332 15.207 14.209 1.00 59.88 105 PRO A O 1
ATOM 804 N N . TRP A 1 106 ? 5.606 15.332 11.977 1.00 50.47 106 TRP A N 1
ATOM 805 C CA . TRP A 1 106 ? 5.298 16.766 11.835 1.00 50.47 106 TRP A CA 1
ATOM 806 C C . TRP A 1 106 ? 4.724 17.105 10.459 1.00 50.47 106 TRP A C 1
ATOM 808 O O . TRP A 1 106 ? 5.325 16.658 9.454 1.00 50.47 106 TRP A O 1
#